Protein AF-A0A914Y5S2-F1 (afdb_monomer)

Solvent-accessible surface area (backbone atoms only — not comparable to full-atom values): 10753 Å² total; per-residue (Å²): 141,85,85,81,88,50,51,30,42,44,41,77,88,61,92,79,85,92,78,86,76,81,67,84,53,78,65,86,81,68,62,69,72,59,54,56,54,53,60,75,64,46,85,75,53,46,56,39,49,42,52,55,74,59,41,34,74,75,31,70,68,47,32,54,50,52,50,56,33,45,76,68,72,46,62,45,52,61,46,80,45,67,26,89,86,78,70,47,74,46,78,33,51,50,78,66,36,44,66,72,49,31,64,53,72,19,39,74,54,72,30,87,48,50,31,89,89,64,50,68,45,88,48,49,23,50,61,91,55,74,78,32,80,86,64,79,48,80,49,75,25,87,54,56,47,93,55,98,80,46,52,75,46,90,49,41,50,61,61,78,87,59,80,79,54,64,70,56,70,78,75,114

Sequence (172 aa):
MKDMEKIMVLLFKVLTIIKVKKMILLFYRLFQNRVCVALSRAKDGLFVIGNFDFLSKNCEMWKEICKSVKEAGAFTNELTVRCQMHQNEQIIQHYNDFDTKCREGGCNIPCNGRLECGHQCIKPCHVEDMDHTKQNCLKSCERKCESEFQHPCTKDCWQVWIFEALLICEMI

Secondary structure (DSSP, 8-state):
--------EE----SS-----S--EE-SS--HHHHHHHHHH-SS---EES-HHHHHHH-HHHHHHHHHHHHTT--BS-EEEE-TTT--EEEE-SHHHHHHHSTTEEEEEEP--B-TTSPBP-SEEESTTTTS-S----SBP--B-SSTT-PBP-SBTTS---GGGGGTTT--

pLDDT: mean 70.93, std 20.37, range [24.17, 92.56]

Mean predicted aligned error: 12.66 Å

Nearest PDB structures (foldseek):
  5ix2-assembly1_B  TM=2.750E-01  e=8.180E+00  Mus musculus

InterPro domains:
  IPR027417 P-loop containing nucleoside triphosphate hydrolase [G3DSA:3.40.50.300] (21-88)

Foldseek 3Di:
DPPQWAWKKFDDDDDDDDDPPDDADPCPDDDPVVVVVQVVPDDRTDMHIDDLVVVLVVDVVSVVVQVVCVVVVTIDLWDWDAFPPPRDIDIDNGPCCCCVAQVQNGGQAQAQDAAPLRDGDRHGDHDPCNVNDPDFQQDQAQAFDPDPVRHGGRHGNNDDPDPVCVVVVVVD

Organism: NCBI:txid310955

Radius of gyration: 25.21 Å; Cα contacts (8 Å, |Δi|>4): 217; chains: 1; bounding box: 48×39×73 Å

Structure (mmCIF, N/CA/C/O backbone):
data_AF-A0A914Y5S2-F1
#
_entry.id   AF-A0A914Y5S2-F1
#
loop_
_atom_site.group_PDB
_atom_site.id
_atom_site.type_symbol
_atom_site.label_atom_id
_atom_site.label_alt_id
_atom_site.label_comp_id
_atom_site.label_asym_id
_atom_site.label_entity_id
_atom_site.label_seq_id
_atom_site.pdbx_PDB_ins_code
_atom_site.Cartn_x
_atom_site.Cartn_y
_atom_site.Cartn_z
_atom_site.occupancy
_atom_site.B_iso_or_equiv
_atom_site.auth_seq_id
_atom_site.auth_comp_id
_atom_site.auth_asym_id
_atom_site.auth_atom_id
_atom_site.pdbx_PDB_model_num
ATOM 1 N N . MET A 1 1 ? -8.112 -22.172 9.716 1.00 29.31 1 MET A N 1
ATOM 2 C CA . MET A 1 1 ? -7.511 -20.902 9.243 1.00 29.31 1 MET A CA 1
ATOM 3 C C . MET A 1 1 ? -8.543 -20.019 8.512 1.00 29.31 1 MET A C 1
ATOM 5 O O . MET A 1 1 ? -8.179 -19.315 7.584 1.00 29.31 1 MET A O 1
ATOM 9 N N . LYS A 1 2 ? -9.827 -20.045 8.918 1.00 25.48 2 LYS A N 1
ATOM 10 C CA . LYS A 1 2 ? -10.958 -19.447 8.175 1.00 25.48 2 LYS A CA 1
ATOM 11 C C . LYS A 1 2 ? -11.559 -18.180 8.819 1.00 25.48 2 LYS A C 1
ATOM 13 O O . LYS A 1 2 ? -12.596 -17.729 8.372 1.00 25.48 2 LYS A O 1
ATOM 18 N N . ASP A 1 3 ? -10.903 -17.563 9.804 1.00 27.45 3 ASP A N 1
ATOM 19 C CA . ASP A 1 3 ? -11.524 -16.495 10.616 1.00 27.45 3 ASP A CA 1
ATOM 20 C C . ASP A 1 3 ? -10.807 -15.131 10.530 1.00 27.45 3 ASP A C 1
ATOM 22 O O . ASP A 1 3 ? -10.676 -14.424 11.529 1.00 27.45 3 ASP A O 1
ATOM 26 N N . MET A 1 4 ? -10.316 -14.742 9.345 1.00 29.42 4 MET A N 1
ATOM 27 C CA . MET A 1 4 ? -9.653 -13.439 9.118 1.00 29.42 4 MET A CA 1
ATOM 28 C C . MET A 1 4 ? -10.503 -12.436 8.313 1.00 29.42 4 MET A C 1
ATOM 30 O O . MET A 1 4 ? -9.968 -11.583 7.616 1.00 29.42 4 MET A O 1
ATOM 34 N N . GLU A 1 5 ? -11.833 -12.495 8.414 1.00 29.08 5 GLU A N 1
ATOM 35 C CA . GLU A 1 5 ? -12.736 -11.680 7.577 1.00 29.08 5 GLU A CA 1
ATOM 36 C C . GLU A 1 5 ? -13.124 -10.303 8.146 1.00 29.08 5 GLU A C 1
ATOM 38 O O . GLU A 1 5 ? -14.012 -9.644 7.615 1.00 29.08 5 GLU A O 1
ATOM 43 N N . LYS A 1 6 ? -12.473 -9.807 9.203 1.00 29.30 6 LYS A N 1
ATOM 44 C CA . LYS A 1 6 ? -12.805 -8.486 9.769 1.00 29.30 6 LYS A CA 1
ATOM 45 C C . LYS A 1 6 ? -11.555 -7.653 9.999 1.00 29.30 6 LYS A C 1
ATOM 47 O O . LYS A 1 6 ? -10.971 -7.663 11.082 1.00 29.30 6 LYS A O 1
ATOM 52 N N . ILE A 1 7 ? -11.144 -6.956 8.943 1.00 31.42 7 ILE A N 1
ATOM 53 C CA . ILE A 1 7 ? -10.182 -5.859 9.013 1.00 31.42 7 ILE A CA 1
ATOM 54 C C . ILE A 1 7 ? -10.989 -4.608 9.324 1.00 31.42 7 ILE A C 1
ATOM 56 O O . ILE A 1 7 ? -11.845 -4.191 8.557 1.00 31.42 7 ILE A O 1
ATOM 60 N N . MET A 1 8 ? -10.760 -4.067 10.509 1.00 34.62 8 MET A N 1
ATOM 61 C CA . MET A 1 8 ? -11.458 -2.905 11.037 1.00 34.62 8 MET A CA 1
ATOM 62 C C . MET A 1 8 ? -10.389 -1.939 11.528 1.00 34.62 8 MET A C 1
ATOM 64 O O . MET A 1 8 ? -9.366 -2.382 12.054 1.00 34.62 8 MET A O 1
ATOM 68 N N . VAL A 1 9 ? -10.579 -0.649 11.269 1.00 38.53 9 VAL A N 1
ATOM 69 C CA . VAL A 1 9 ? -9.562 0.415 11.315 1.00 38.53 9 VAL A CA 1
ATOM 70 C C . VAL A 1 9 ? -9.966 1.412 12.407 1.00 38.53 9 VAL A C 1
ATOM 72 O O . VAL A 1 9 ? -11.163 1.611 12.568 1.00 38.53 9 VAL A O 1
ATOM 75 N N . LEU A 1 10 ? -9.024 2.019 13.158 1.00 43.31 10 LEU A N 1
ATOM 76 C CA . LEU A 1 10 ? -8.934 3.477 13.457 1.00 43.31 10 LEU A CA 1
ATOM 77 C C . LEU A 1 10 ? -8.045 3.888 14.634 1.00 43.31 10 LEU A C 1
ATOM 79 O O . LEU A 1 10 ? -7.815 3.102 15.551 1.00 43.31 10 LEU A O 1
ATOM 83 N N . LEU A 1 11 ? -7.606 5.163 14.594 1.00 37.72 11 LEU A N 1
ATOM 84 C CA . LEU A 1 11 ? -7.931 6.218 15.579 1.00 37.72 11 LEU A CA 1
ATOM 85 C C . LEU A 1 11 ? -7.254 7.603 15.323 1.00 37.72 11 LEU A C 1
ATOM 87 O O . LEU A 1 11 ? -6.039 7.740 15.190 1.00 37.72 11 LEU A O 1
ATOM 91 N N . PHE A 1 12 ? -8.093 8.644 15.406 1.00 30.80 12 PHE A N 1
ATOM 92 C CA . PHE A 1 12 ? -7.860 10.104 15.441 1.00 30.80 12 PHE A CA 1
ATOM 93 C C . PHE A 1 12 ? -7.766 10.953 14.157 1.00 30.80 12 PHE A C 1
ATOM 95 O O . PHE A 1 12 ? -7.218 10.592 13.121 1.00 30.80 12 PHE A O 1
ATOM 102 N N . LYS A 1 13 ? -8.373 12.135 14.334 1.00 30.70 13 LYS A N 1
ATOM 103 C CA . LYS A 1 13 ? -8.644 13.264 13.443 1.00 30.70 13 LYS A CA 1
ATOM 104 C C . LYS A 1 13 ? -7.402 14.144 13.301 1.00 30.70 13 LYS A C 1
ATOM 106 O O . LYS A 1 13 ? -7.057 14.836 14.252 1.00 30.70 13 LYS A O 1
ATOM 111 N N . VAL A 1 14 ? -6.816 14.205 12.108 1.00 28.16 14 VAL A N 1
ATOM 112 C CA . VAL A 1 14 ? -5.973 15.335 11.697 1.00 28.16 14 VAL A CA 1
ATOM 113 C C . VAL A 1 14 ? -6.375 15.749 10.288 1.00 28.16 14 VAL A C 1
ATOM 115 O O . VAL A 1 14 ? -6.313 14.977 9.336 1.00 28.16 14 VAL A O 1
ATOM 118 N N . LEU A 1 15 ? -6.849 16.991 10.195 1.00 29.67 15 LEU A N 1
ATOM 119 C CA . LEU A 1 15 ? -6.917 17.743 8.953 1.00 29.67 15 LEU A CA 1
ATOM 120 C C . LEU A 1 15 ? -5.488 17.838 8.411 1.00 29.67 15 LEU A C 1
ATOM 122 O O . LEU A 1 15 ? -4.616 18.326 9.120 1.00 29.67 15 LEU A O 1
ATOM 126 N N . THR A 1 16 ? -5.292 17.441 7.156 1.00 24.17 16 THR A N 1
ATOM 127 C CA . THR A 1 16 ? -4.055 17.516 6.353 1.00 24.17 16 THR A CA 1
ATOM 128 C C . THR A 1 16 ? -3.111 16.305 6.381 1.00 24.17 16 THR A C 1
ATOM 130 O O . THR A 1 16 ? -2.913 15.609 7.369 1.00 24.17 16 THR A O 1
ATOM 133 N N . ILE A 1 17 ? -2.607 16.035 5.179 1.00 40.75 17 ILE A N 1
ATOM 134 C CA . ILE A 1 17 ? -1.943 14.833 4.676 1.00 40.75 17 ILE A CA 1
ATOM 135 C C . ILE A 1 17 ? -0.446 14.863 5.069 1.00 40.75 17 ILE A C 1
ATOM 137 O O . ILE A 1 17 ? 0.136 15.932 5.223 1.00 40.75 17 ILE A O 1
ATOM 141 N N . ILE A 1 18 ? 0.201 13.689 5.034 1.00 34.88 18 ILE A N 1
ATOM 142 C CA . ILE A 1 18 ? 1.654 13.442 4.870 1.00 34.88 18 ILE A CA 1
ATOM 143 C C . ILE A 1 18 ? 2.475 13.301 6.174 1.00 34.88 18 ILE A C 1
ATOM 145 O O . ILE A 1 18 ? 2.723 14.260 6.894 1.00 34.88 18 ILE A O 1
ATOM 149 N N . LYS A 1 19 ? 3.028 12.081 6.336 1.00 27.30 19 LYS A N 1
ATOM 150 C CA . LYS A 1 19 ? 4.061 11.563 7.273 1.00 27.30 19 LYS A CA 1
ATOM 151 C C . LYS A 1 19 ? 3.546 10.580 8.330 1.00 27.30 19 LYS A C 1
ATOM 153 O O . LYS A 1 19 ? 3.810 10.740 9.516 1.00 27.30 19 LYS A O 1
ATOM 158 N N . VAL A 1 20 ? 2.970 9.449 7.911 1.00 32.34 20 VAL A N 1
ATOM 159 C CA . VAL A 1 20 ? 2.984 8.264 8.789 1.00 32.34 20 VAL A CA 1
ATOM 160 C C . VAL A 1 20 ? 4.401 7.684 8.766 1.00 32.34 20 VAL A C 1
ATOM 162 O O . VAL A 1 20 ? 4.712 6.736 8.047 1.00 32.34 20 VAL A O 1
ATOM 165 N N . LYS A 1 21 ? 5.306 8.281 9.552 1.00 27.70 21 LYS A N 1
ATOM 166 C CA . LYS A 1 21 ? 6.489 7.563 10.029 1.00 27.70 21 LYS A CA 1
ATOM 167 C C . LYS A 1 21 ? 5.966 6.399 10.873 1.00 27.70 21 LYS A C 1
ATOM 169 O O . LYS A 1 21 ? 5.583 6.597 12.014 1.00 27.70 21 LYS A O 1
ATOM 174 N N . LYS A 1 22 ? 5.917 5.216 10.251 1.00 34.69 22 LYS A N 1
ATOM 175 C CA . LYS A 1 22 ? 5.849 3.874 10.850 1.00 34.69 22 LYS A CA 1
ATOM 176 C C . LYS A 1 22 ? 5.143 3.786 12.211 1.00 34.69 22 LYS A C 1
ATOM 178 O O . LYS A 1 22 ? 5.795 3.915 13.240 1.00 34.69 22 LYS A O 1
ATOM 183 N N . MET A 1 23 ? 3.880 3.365 12.208 1.00 34.75 23 MET A N 1
ATOM 184 C CA . MET A 1 23 ? 3.427 2.336 13.153 1.00 34.75 23 MET A CA 1
ATOM 185 C C . MET A 1 23 ? 2.072 1.767 12.713 1.00 34.75 23 MET A C 1
ATOM 187 O O . MET A 1 23 ? 1.020 2.253 13.109 1.00 34.75 23 MET A O 1
ATOM 191 N N . ILE A 1 24 ? 2.104 0.720 11.886 1.00 38.00 24 ILE A N 1
ATOM 192 C CA . ILE A 1 24 ? 0.989 -0.230 11.809 1.00 38.00 24 ILE A CA 1
ATOM 193 C C . ILE A 1 24 ? 1.265 -1.236 12.919 1.00 38.00 24 ILE A C 1
ATOM 195 O O . ILE A 1 24 ? 2.199 -2.033 12.816 1.00 38.00 24 ILE A O 1
ATOM 199 N N . LEU A 1 25 ? 0.520 -1.159 14.017 1.00 42.72 25 LEU A N 1
ATOM 200 C CA . LEU A 1 25 ? 0.629 -2.145 15.083 1.00 42.72 25 LEU A CA 1
ATOM 201 C C . LEU A 1 25 ? -0.448 -3.214 14.892 1.00 42.72 25 LEU A C 1
ATOM 203 O O . LEU A 1 25 ? -1.620 -3.004 15.190 1.00 42.72 25 LEU A O 1
ATOM 207 N N . LEU A 1 26 ? -0.023 -4.376 14.392 1.00 40.31 26 LEU A N 1
ATOM 208 C CA . LEU A 1 26 ? -0.819 -5.604 14.360 1.00 40.31 26 LEU A CA 1
ATOM 209 C C . LEU A 1 26 ? -0.933 -6.150 15.789 1.00 40.31 26 LEU A C 1
ATOM 211 O O . LEU A 1 26 ? -0.082 -6.899 16.273 1.00 40.31 26 LEU A O 1
ATOM 215 N N . PHE A 1 27 ? -1.974 -5.738 16.504 1.00 47.03 27 PHE A N 1
ATOM 216 C CA . PHE A 1 27 ? -2.203 -6.138 17.890 1.00 47.03 27 PHE A CA 1
ATOM 217 C C . PHE A 1 27 ? -3.003 -7.440 17.982 1.00 47.03 27 PHE A C 1
ATOM 219 O O . PHE A 1 27 ? -4.127 -7.463 18.468 1.00 47.03 27 PHE A O 1
ATOM 226 N N . TYR A 1 28 ? -2.408 -8.555 17.555 1.00 37.12 28 TYR A N 1
ATOM 227 C CA . TYR A 1 28 ? -3.021 -9.877 17.752 1.00 37.12 28 TYR A CA 1
ATOM 228 C C . TYR A 1 28 ? -2.978 -10.333 19.225 1.00 37.12 28 TYR A C 1
ATOM 230 O O . TYR A 1 28 ? -3.764 -11.173 19.652 1.00 37.12 28 TYR A O 1
ATOM 238 N N . ARG A 1 29 ? -2.065 -9.781 20.038 1.00 40.28 29 ARG A N 1
ATOM 239 C CA . ARG A 1 29 ? -1.866 -10.240 21.419 1.00 40.28 29 ARG A CA 1
ATOM 240 C C . ARG A 1 29 ? -1.275 -9.150 22.306 1.00 40.28 29 ARG A C 1
ATOM 242 O O . ARG A 1 29 ? -0.088 -9.180 22.625 1.00 40.28 29 ARG A O 1
ATOM 249 N N . LEU A 1 30 ? -2.079 -8.160 22.688 1.00 48.56 30 LEU A N 1
ATOM 250 C CA . LEU A 1 30 ? -1.627 -7.135 23.624 1.00 48.56 30 LEU A CA 1
ATOM 251 C C . LEU A 1 30 ? -2.337 -7.177 24.971 1.00 48.56 30 LEU A C 1
ATOM 253 O O . LEU A 1 30 ? -3.523 -6.889 25.085 1.00 48.56 30 LEU A O 1
ATOM 257 N N . PHE A 1 31 ? -1.524 -7.423 25.996 1.00 53.94 31 PHE A N 1
ATOM 258 C CA . PHE A 1 31 ? -1.771 -7.011 27.370 1.00 53.94 31 PHE A CA 1
ATOM 259 C C . PHE A 1 31 ? -1.974 -5.489 27.443 1.00 53.94 31 PHE A C 1
ATOM 261 O O . PHE A 1 31 ? -1.271 -4.734 26.764 1.00 53.94 31 PHE A O 1
ATOM 268 N N . GLN A 1 32 ? -2.900 -5.059 28.303 1.00 54.97 32 GLN A N 1
ATOM 269 C CA . GLN A 1 32 ? -3.360 -3.673 28.487 1.00 54.97 32 GLN A CA 1
ATOM 270 C C . GLN A 1 32 ? -2.227 -2.629 28.473 1.00 54.97 32 GLN A C 1
ATOM 272 O O . GLN A 1 32 ? -2.319 -1.609 27.791 1.00 54.97 32 GLN A O 1
ATOM 277 N N . ASN A 1 33 ? -1.098 -2.934 29.121 1.00 56.12 33 ASN A N 1
ATOM 278 C CA . ASN A 1 33 ? 0.046 -2.025 29.245 1.00 56.12 33 ASN A CA 1
ATOM 279 C C . ASN A 1 33 ? 0.649 -1.579 27.903 1.00 56.12 33 ASN A C 1
ATOM 281 O O . ASN A 1 33 ? 1.145 -0.461 27.795 1.00 56.12 33 ASN A O 1
ATOM 285 N N . ARG A 1 34 ? 0.606 -2.408 26.853 1.00 65.00 34 ARG A N 1
ATOM 286 C CA . ARG A 1 34 ? 1.176 -2.038 25.545 1.00 65.00 34 ARG A CA 1
ATOM 287 C C . ARG A 1 34 ? 0.247 -1.129 24.731 1.00 65.00 34 ARG A C 1
ATOM 289 O O . ARG A 1 34 ? 0.741 -0.352 23.920 1.00 65.00 34 ARG A O 1
ATOM 296 N N . VAL A 1 35 ? -1.062 -1.175 24.988 1.00 64.50 35 VAL A N 1
ATOM 297 C CA . VAL A 1 35 ? -2.048 -0.284 24.352 1.00 64.50 35 VAL A CA 1
ATOM 298 C C . VAL A 1 35 ? -1.931 1.124 24.935 1.00 64.50 35 VAL A C 1
ATOM 300 O O . VAL A 1 35 ? -1.766 2.075 24.179 1.00 64.50 35 VAL A O 1
ATOM 303 N N . CYS A 1 36 ? -1.886 1.260 26.265 1.00 64.81 36 CYS A N 1
ATOM 304 C CA . CYS A 1 36 ? -1.691 2.555 26.932 1.00 64.81 36 CYS A CA 1
ATOM 305 C C . CYS A 1 36 ? -0.374 3.232 26.517 1.00 64.81 36 CYS A C 1
ATOM 307 O O . CYS A 1 36 ? -0.307 4.444 26.305 1.00 64.81 36 CYS A O 1
ATOM 309 N N . VAL A 1 37 ? 0.682 2.436 26.347 1.00 67.31 37 VAL A N 1
ATOM 310 C CA . VAL A 1 37 ? 1.981 2.923 25.879 1.00 67.31 37 VAL A CA 1
ATOM 311 C C . VAL A 1 37 ? 1.929 3.393 24.420 1.00 67.31 37 VAL A C 1
ATOM 313 O O . VAL A 1 37 ? 2.509 4.428 24.100 1.00 67.31 37 VAL A O 1
ATOM 316 N N . ALA A 1 38 ? 1.247 2.664 23.533 1.00 62.78 38 ALA A N 1
ATOM 317 C CA . ALA A 1 38 ? 1.087 3.084 22.141 1.00 62.78 38 ALA A CA 1
ATOM 318 C C . ALA A 1 38 ? 0.238 4.362 22.029 1.00 62.78 38 ALA A C 1
ATOM 320 O O . ALA A 1 38 ? 0.621 5.284 21.313 1.00 62.78 38 ALA A O 1
ATOM 321 N N . LEU A 1 39 ? -0.857 4.445 22.793 1.00 65.81 39 LEU A N 1
ATOM 322 C CA . LEU A 1 39 ? -1.745 5.610 22.839 1.00 65.81 39 LEU A CA 1
ATOM 323 C C . LEU A 1 39 ? -1.029 6.865 23.347 1.00 65.81 39 LEU A C 1
ATOM 325 O O . LEU A 1 39 ? -1.118 7.912 22.720 1.00 65.81 39 LEU A O 1
ATOM 329 N N . SER A 1 40 ? -0.266 6.760 24.438 1.00 63.97 40 SER A N 1
ATOM 330 C CA . SER A 1 40 ? 0.449 7.911 25.020 1.00 63.97 40 SER A CA 1
ATOM 331 C C . SER A 1 40 ? 1.611 8.429 24.166 1.00 63.97 40 SER A C 1
ATOM 333 O O . SER A 1 40 ? 2.098 9.534 24.396 1.00 63.97 40 SER A O 1
ATOM 335 N N . ARG A 1 41 ? 2.080 7.646 23.186 1.00 63.72 41 ARG A N 1
ATOM 336 C CA . ARG A 1 41 ? 3.198 8.015 22.301 1.00 63.72 41 ARG A CA 1
ATOM 337 C C . ARG A 1 41 ? 2.764 8.504 20.926 1.00 63.72 41 ARG A C 1
ATOM 339 O O . ARG A 1 41 ? 3.601 9.041 20.199 1.00 63.72 41 ARG A O 1
ATOM 346 N N . ALA A 1 42 ? 1.498 8.326 20.565 1.00 61.19 42 ALA A N 1
ATOM 347 C CA . ALA A 1 42 ? 0.959 8.852 19.324 1.00 61.19 42 ALA A CA 1
ATOM 348 C C . ALA A 1 42 ? 0.886 10.384 19.413 1.00 61.19 42 ALA A C 1
ATOM 350 O O . ALA A 1 42 ? 0.170 10.925 20.250 1.00 61.19 42 ALA A O 1
ATOM 351 N N . LYS A 1 43 ? 1.666 11.081 18.578 1.00 56.94 43 LYS A N 1
ATOM 352 C CA . LYS A 1 43 ? 1.694 12.554 18.541 1.00 56.94 43 LYS A CA 1
ATOM 353 C C . LYS A 1 43 ? 0.700 13.128 17.536 1.00 56.94 43 LYS A C 1
ATOM 355 O O . LYS A 1 43 ? 0.007 14.084 17.854 1.00 56.94 43 LYS A O 1
ATOM 360 N N . ASP A 1 44 ? 0.627 12.507 16.360 1.00 60.31 44 ASP A N 1
ATOM 361 C CA . ASP A 1 44 ? -0.162 13.009 15.230 1.00 60.31 44 ASP A CA 1
ATOM 362 C C . ASP A 1 44 ? -1.398 12.137 14.943 1.00 60.31 44 ASP A C 1
ATOM 364 O O . ASP A 1 44 ? -2.416 12.624 14.473 1.00 60.31 44 ASP A O 1
ATOM 368 N N . GLY A 1 45 ? -1.343 10.838 15.243 1.00 60.53 45 GLY A N 1
ATOM 369 C CA . GLY A 1 45 ? -2.458 9.914 15.029 1.00 60.53 45 GLY A CA 1
ATOM 370 C C . GLY A 1 45 ? -2.047 8.460 15.245 1.00 60.53 45 GLY A C 1
ATOM 371 O O . GLY A 1 45 ? -0.854 8.147 15.293 1.00 60.53 45 GLY A O 1
ATOM 372 N N . LEU A 1 46 ? -3.026 7.564 15.394 1.00 69.25 46 LEU A N 1
ATOM 373 C CA . LEU A 1 46 ? -2.786 6.141 15.632 1.00 69.25 46 LEU A CA 1
ATOM 374 C C . LEU A 1 46 ? -3.799 5.289 14.874 1.00 69.25 46 LEU A C 1
ATOM 376 O O . LEU A 1 46 ? -4.938 5.184 15.292 1.00 69.25 46 LEU A O 1
ATOM 380 N N . PHE A 1 47 ? -3.372 4.563 13.846 1.00 71.69 47 PHE A N 1
ATOM 381 C CA . PHE A 1 47 ? -4.231 3.554 13.228 1.00 71.69 47 PHE A CA 1
ATOM 382 C C . PHE A 1 47 ? -4.111 2.224 13.967 1.00 71.69 47 PHE A C 1
ATOM 384 O O . PHE A 1 47 ? -3.033 1.628 14.021 1.00 71.69 47 PHE A O 1
ATOM 391 N N . VAL A 1 48 ? -5.228 1.736 14.504 1.00 73.12 48 VAL A N 1
ATOM 392 C CA . VAL A 1 48 ? -5.330 0.380 15.043 1.00 73.12 48 VAL A CA 1
ATOM 393 C C . VAL A 1 48 ? -6.113 -0.483 14.066 1.00 73.12 48 VAL A C 1
ATOM 395 O O . VAL A 1 48 ? -7.212 -0.110 13.668 1.00 73.12 48 VAL A O 1
ATOM 398 N N . ILE A 1 49 ? -5.544 -1.625 13.679 1.00 74.19 49 ILE A N 1
ATOM 399 C CA . ILE A 1 49 ? -6.184 -2.570 12.762 1.00 74.19 49 ILE A CA 1
ATOM 400 C C . ILE A 1 49 ? -6.341 -3.919 13.460 1.00 74.19 49 ILE A C 1
ATOM 402 O O . ILE A 1 49 ? -5.359 -4.479 13.956 1.00 74.19 49 ILE A O 1
ATOM 406 N N . GLY A 1 50 ? -7.561 -4.456 13.493 1.00 71.81 50 GLY A N 1
ATOM 407 C CA . GLY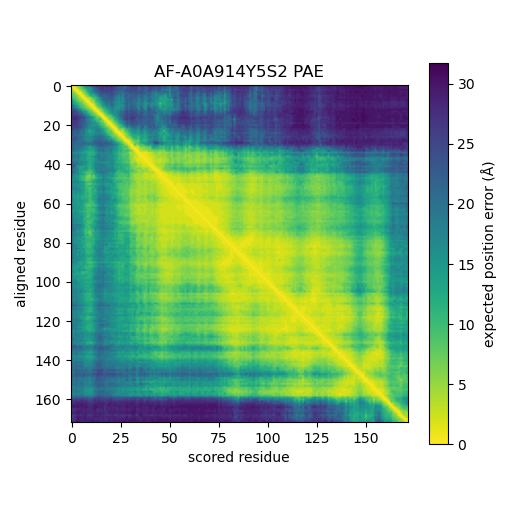 A 1 50 ? -7.811 -5.774 14.073 1.00 71.81 50 GLY A CA 1
ATOM 408 C C . GLY A 1 50 ? -9.282 -6.165 14.147 1.00 71.81 50 GLY A C 1
ATOM 409 O O . GLY A 1 50 ? -10.176 -5.389 13.828 1.00 71.81 50 GLY A O 1
ATOM 410 N N . ASN A 1 51 ? -9.537 -7.388 14.608 1.00 74.88 51 ASN A N 1
ATOM 411 C CA . ASN A 1 51 ? -10.892 -7.889 14.815 1.00 74.88 51 ASN A CA 1
ATOM 412 C C . ASN A 1 51 ? -11.444 -7.372 16.154 1.00 74.88 51 ASN A C 1
ATOM 414 O O . ASN A 1 51 ? -11.350 -8.059 17.176 1.00 74.88 51 ASN A O 1
ATOM 418 N N . PHE A 1 52 ? -12.004 -6.157 16.176 1.00 78.25 52 PHE A N 1
ATOM 419 C CA . PHE A 1 52 ? -12.513 -5.624 17.442 1.00 78.25 52 PHE A CA 1
ATOM 420 C C . PHE A 1 52 ? -13.817 -6.260 17.919 1.00 78.25 52 PHE A C 1
ATOM 422 O O . PHE A 1 52 ? -14.082 -6.162 19.108 1.00 78.25 52 PHE A O 1
ATOM 429 N N . ASP A 1 53 ? -14.571 -6.982 17.080 1.00 80.25 53 ASP A N 1
ATOM 430 C CA . ASP A 1 53 ? -15.688 -7.803 17.575 1.00 80.25 53 ASP A CA 1
ATOM 431 C C . ASP A 1 53 ? -15.173 -8.879 18.537 1.00 80.25 53 ASP A C 1
ATOM 433 O O . ASP A 1 53 ? -15.764 -9.140 19.584 1.00 80.25 53 ASP A O 1
ATOM 437 N N . PHE A 1 54 ? -14.048 -9.506 18.187 1.00 78.12 54 PHE A N 1
ATOM 438 C CA . PHE A 1 54 ? -13.372 -10.453 19.061 1.00 78.12 54 PHE A CA 1
ATOM 439 C C . PHE A 1 54 ? -12.761 -9.746 20.278 1.00 78.12 54 PHE A C 1
ATOM 441 O O . PHE A 1 54 ? -12.962 -10.197 21.406 1.00 78.12 54 PHE A O 1
ATOM 448 N N . LEU A 1 55 ? -12.050 -8.630 20.083 1.00 77.44 55 LEU A N 1
ATOM 449 C CA . LEU A 1 55 ? -11.385 -7.923 21.186 1.00 77.44 55 LEU A CA 1
ATOM 450 C C . LEU A 1 55 ? -12.383 -7.359 22.206 1.00 77.44 55 LEU A C 1
ATOM 452 O O . LEU A 1 55 ? -12.171 -7.526 23.403 1.00 77.44 55 LEU A O 1
ATOM 456 N N . SER A 1 56 ? -13.484 -6.747 21.765 1.00 82.94 56 SER A N 1
ATOM 457 C CA . SER A 1 56 ? -14.495 -6.169 22.656 1.00 82.94 56 SER A CA 1
ATOM 458 C C . SER A 1 56 ? -15.280 -7.231 23.420 1.00 82.94 56 SER A C 1
ATOM 460 O O . SER A 1 56 ? -15.735 -6.970 24.528 1.00 82.94 56 SER A O 1
ATOM 462 N N . LYS A 1 57 ? -15.452 -8.430 22.845 1.00 82.56 57 LYS A N 1
ATOM 463 C CA . LYS A 1 57 ? -16.097 -9.561 23.533 1.00 82.56 57 LYS A CA 1
ATOM 464 C C . LYS A 1 57 ? -15.216 -10.163 24.623 1.00 82.56 57 LYS A C 1
ATOM 466 O O . LYS A 1 57 ? -15.741 -10.642 25.619 1.00 82.56 57 LYS A O 1
ATOM 471 N N . ASN A 1 58 ? -13.898 -10.154 24.428 1.00 81.62 58 ASN A N 1
ATOM 472 C CA . ASN A 1 58 ? -12.952 -10.851 25.302 1.00 81.62 58 ASN A CA 1
ATOM 473 C C . ASN A 1 58 ? -12.141 -9.913 26.217 1.00 81.62 58 ASN A C 1
ATOM 475 O O . ASN A 1 58 ? -11.340 -10.388 27.018 1.00 81.62 58 ASN A O 1
ATOM 479 N N . CYS A 1 59 ? -12.299 -8.590 26.104 1.00 80.56 59 CYS A N 1
ATOM 480 C CA . CYS A 1 59 ? -11.549 -7.619 26.897 1.00 80.56 59 CYS A CA 1
ATOM 481 C C . CYS A 1 59 ? -12.359 -6.338 27.144 1.00 80.56 59 CYS A C 1
ATOM 483 O O . CYS A 1 59 ? -12.613 -5.567 26.218 1.00 80.56 59 CYS A O 1
ATOM 485 N N . GLU A 1 60 ? -12.682 -6.065 28.413 1.00 84.69 60 GLU A N 1
ATOM 486 C CA . GLU A 1 60 ? -13.477 -4.888 28.803 1.00 84.69 60 GLU A CA 1
ATOM 487 C C . GLU A 1 60 ? -12.797 -3.567 28.409 1.00 84.69 60 GLU A C 1
ATOM 489 O O . GLU A 1 60 ? -13.447 -2.649 27.923 1.00 84.69 60 GLU A O 1
ATOM 494 N N . MET A 1 61 ? -11.463 -3.493 28.498 1.00 81.50 61 MET A N 1
ATOM 495 C CA . MET A 1 61 ? -10.713 -2.315 28.045 1.00 81.50 61 MET A CA 1
ATOM 496 C C . MET A 1 61 ? -10.954 -2.030 26.555 1.00 81.50 61 MET A C 1
ATOM 498 O O . MET A 1 61 ? -11.180 -0.886 26.172 1.00 81.50 61 MET A O 1
ATOM 502 N N . TRP A 1 62 ? -10.925 -3.059 25.701 1.00 81.94 62 TRP A N 1
ATOM 503 C CA . TRP A 1 62 ? -11.182 -2.881 24.269 1.00 81.94 62 TRP A CA 1
ATOM 504 C C . TRP A 1 62 ? -12.637 -2.531 23.980 1.00 81.94 62 TRP A C 1
ATOM 506 O O . TRP A 1 62 ? -12.897 -1.796 23.031 1.00 81.94 62 TRP A O 1
ATOM 516 N N . LYS A 1 63 ? -13.578 -3.008 24.797 1.00 86.06 63 LYS A N 1
ATOM 517 C CA . LYS A 1 63 ? -14.990 -2.631 24.710 1.00 86.06 63 LYS A CA 1
ATOM 518 C C . LYS A 1 63 ? -15.196 -1.140 24.992 1.00 86.06 63 LYS A C 1
ATOM 520 O O . LYS A 1 63 ? -15.833 -0.470 24.180 1.00 86.06 63 LYS A O 1
ATOM 525 N N . GLU A 1 64 ? -14.584 -0.613 26.052 1.00 84.12 64 GLU A N 1
ATOM 526 C CA . GLU A 1 64 ? -14.621 0.821 26.380 1.00 84.12 64 GLU A CA 1
ATOM 527 C C . GLU A 1 64 ? -13.920 1.685 25.323 1.00 84.12 64 GLU A C 1
ATOM 529 O O . GLU A 1 64 ? -14.454 2.714 24.896 1.00 84.12 64 GLU A O 1
ATOM 534 N N . ILE A 1 65 ? -12.762 1.234 24.821 1.00 81.12 65 ILE A N 1
ATOM 535 C CA . ILE A 1 65 ? -12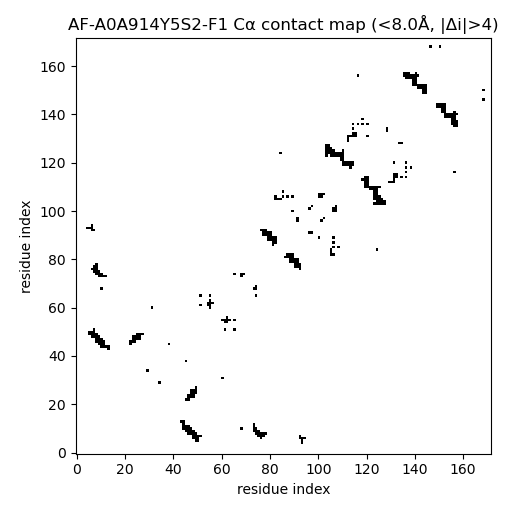.069 1.904 23.712 1.00 81.12 65 ILE A CA 1
ATOM 536 C C . ILE A 1 65 ? -12.998 1.966 22.497 1.00 81.12 65 ILE A C 1
ATOM 538 O O . ILE A 1 65 ? -13.259 3.053 21.993 1.00 81.12 65 ILE A O 1
ATOM 542 N N . CYS A 1 66 ? -13.556 0.832 22.058 1.00 83.62 66 CYS A N 1
ATOM 543 C CA . CYS A 1 66 ? -14.435 0.776 20.887 1.00 83.62 66 CYS A CA 1
ATOM 544 C C . CYS A 1 66 ? -15.669 1.669 21.034 1.00 83.62 66 CYS A C 1
ATOM 546 O O . CYS A 1 66 ? -16.068 2.305 20.061 1.00 83.62 66 CYS A O 1
ATOM 548 N N . LYS A 1 67 ? -16.273 1.726 22.226 1.00 86.62 67 LYS A N 1
ATOM 549 C CA . LYS A 1 67 ? -17.396 2.625 22.511 1.00 86.62 67 LYS A CA 1
ATOM 550 C C . LYS A 1 67 ? -16.990 4.088 22.319 1.00 86.62 67 LYS A C 1
ATOM 552 O O . LYS A 1 67 ? -17.611 4.778 21.517 1.00 86.62 67 LYS A O 1
ATOM 557 N N . SER A 1 68 ? -15.897 4.510 22.955 1.00 82.00 68 SER A N 1
ATOM 558 C CA . SER A 1 68 ? -15.372 5.880 22.851 1.00 82.00 68 SER A CA 1
ATOM 559 C C . SER A 1 68 ? -15.038 6.263 21.402 1.00 82.00 68 SER A C 1
ATOM 561 O O . SER A 1 68 ? -15.346 7.362 20.945 1.00 82.00 68 SER A O 1
ATOM 563 N N . VAL A 1 69 ? -14.445 5.334 20.643 1.00 78.75 69 VAL A N 1
ATOM 564 C CA . VAL A 1 69 ? -14.111 5.523 19.221 1.00 78.75 69 VAL A CA 1
ATOM 565 C C . VAL A 1 69 ? -15.367 5.714 18.363 1.00 78.75 69 VAL A C 1
ATOM 567 O O . VAL A 1 69 ? -15.395 6.577 17.482 1.00 78.75 69 VAL A O 1
ATOM 570 N N . LYS A 1 70 ? -16.407 4.907 18.610 1.00 84.75 70 LYS A N 1
ATOM 571 C CA . LYS A 1 70 ? -17.689 4.973 17.895 1.00 84.75 70 LYS A CA 1
ATOM 572 C C . LYS A 1 70 ? -18.424 6.279 18.175 1.00 84.75 70 LYS A C 1
ATOM 574 O O . LYS A 1 70 ? -18.899 6.906 17.235 1.00 84.75 70 LYS A O 1
ATOM 579 N N . GLU A 1 71 ? -18.469 6.710 19.434 1.00 84.44 71 GLU A N 1
ATOM 580 C CA . GLU A 1 71 ? -19.069 7.990 19.839 1.00 84.44 71 GLU A CA 1
ATOM 581 C C . GLU A 1 71 ? -18.361 9.188 19.189 1.00 84.44 71 GLU A C 1
ATOM 583 O O . GLU A 1 71 ? -19.005 10.164 18.815 1.00 84.44 71 GLU A O 1
ATOM 588 N N . ALA A 1 72 ? -17.049 9.085 18.959 1.00 80.31 72 ALA A N 1
ATOM 589 C CA . ALA A 1 72 ? -16.275 10.091 18.236 1.00 80.31 72 ALA A CA 1
ATOM 590 C C . ALA A 1 72 ? -16.474 10.067 16.702 1.00 80.31 72 ALA A C 1
ATOM 592 O O . ALA A 1 72 ? -15.834 10.852 15.999 1.00 80.31 72 ALA A O 1
ATOM 593 N N . GLY A 1 73 ? -17.306 9.166 16.159 1.00 78.62 73 GLY A N 1
ATOM 594 C CA . GLY A 1 73 ? -17.502 8.999 14.712 1.00 78.62 73 GLY A CA 1
ATOM 595 C C . GLY A 1 73 ? -16.264 8.468 13.984 1.00 78.62 73 GLY A C 1
ATOM 596 O O . GLY A 1 73 ? -16.138 8.606 12.771 1.00 78.62 73 GLY A O 1
ATOM 597 N N . ALA A 1 74 ? -15.330 7.881 14.729 1.00 73.00 74 ALA A N 1
ATOM 598 C CA . ALA A 1 74 ? -14.025 7.457 14.251 1.00 73.00 74 ALA A CA 1
ATOM 599 C C . ALA A 1 74 ? -13.926 5.929 14.238 1.00 73.00 74 ALA A C 1
ATOM 601 O O . ALA A 1 74 ? -12.859 5.408 14.521 1.00 73.00 74 ALA A O 1
ATOM 602 N N . PHE A 1 75 ? -15.026 5.216 13.964 1.00 79.19 75 PHE A N 1
ATOM 603 C CA . PHE A 1 75 ? -15.082 3.755 13.842 1.00 79.19 75 PHE A CA 1
ATOM 604 C C . PHE A 1 75 ? -15.547 3.367 12.425 1.00 79.19 75 PHE A C 1
ATOM 606 O O . PHE A 1 75 ? -16.683 3.661 12.067 1.00 79.19 75 PHE A O 1
ATOM 613 N N . THR A 1 76 ? -14.695 2.736 11.609 1.00 80.12 76 THR A N 1
ATOM 614 C CA . THR A 1 76 ? -14.978 2.382 10.211 1.00 80.12 76 THR A CA 1
ATOM 615 C C . THR A 1 76 ? -14.276 1.088 9.799 1.00 80.12 76 THR A C 1
ATOM 617 O O . THR A 1 76 ? -13.238 0.699 10.342 1.00 80.12 76 THR A O 1
ATOM 620 N N . ASN A 1 77 ? -14.869 0.430 8.808 1.00 79.00 77 ASN A N 1
ATOM 621 C CA . ASN A 1 77 ? -14.327 -0.749 8.139 1.00 79.00 77 ASN A CA 1
ATOM 622 C C . ASN A 1 77 ? -13.521 -0.374 6.886 1.00 79.00 77 ASN A C 1
ATOM 624 O O . ASN A 1 77 ? -13.107 -1.248 6.136 1.00 79.00 77 ASN A O 1
ATOM 628 N N . GLU A 1 78 ? -13.324 0.922 6.645 1.00 81.81 78 GLU A N 1
ATOM 629 C CA . GLU A 1 78 ? -12.678 1.454 5.452 1.00 81.81 78 GLU A CA 1
ATOM 630 C C . GLU A 1 78 ? -11.387 2.184 5.814 1.00 81.81 78 GLU A C 1
ATOM 632 O O . GLU A 1 78 ? -11.359 3.054 6.684 1.00 81.81 78 GLU A O 1
ATOM 637 N N . LEU A 1 79 ? -10.305 1.859 5.114 1.00 80.50 79 LEU A N 1
ATOM 638 C CA . LEU A 1 79 ? -9.064 2.617 5.131 1.00 80.50 79 LEU A CA 1
ATOM 639 C C . LEU A 1 79 ? -8.886 3.300 3.777 1.00 80.50 79 LEU A C 1
ATOM 641 O O . LEU A 1 79 ? -8.569 2.651 2.780 1.00 80.50 79 LEU A O 1
ATOM 645 N N . THR A 1 80 ? -9.043 4.619 3.750 1.00 85.62 80 THR A N 1
ATOM 646 C CA . THR A 1 80 ? -8.693 5.420 2.576 1.00 85.62 80 THR A CA 1
ATOM 647 C C . THR A 1 80 ? -7.180 5.595 2.516 1.00 85.62 80 THR A C 1
ATOM 649 O O . THR A 1 80 ? -6.578 6.229 3.384 1.00 85.62 80 THR A O 1
ATOM 652 N N . VAL A 1 81 ? -6.555 5.040 1.482 1.00 84.38 81 VAL A N 1
ATOM 653 C CA . VAL A 1 81 ? -5.131 5.217 1.184 1.00 84.38 81 VAL A CA 1
ATOM 654 C C . VAL A 1 81 ? -4.971 6.125 -0.028 1.00 84.38 81 VAL A C 1
ATOM 656 O O . VAL A 1 81 ? -5.727 6.030 -0.991 1.00 84.38 81 VAL A O 1
ATOM 659 N N . ARG A 1 82 ? -3.977 7.014 0.004 1.00 86.94 82 ARG A N 1
ATOM 660 C CA . ARG A 1 82 ? -3.670 7.922 -1.105 1.00 86.94 82 ARG A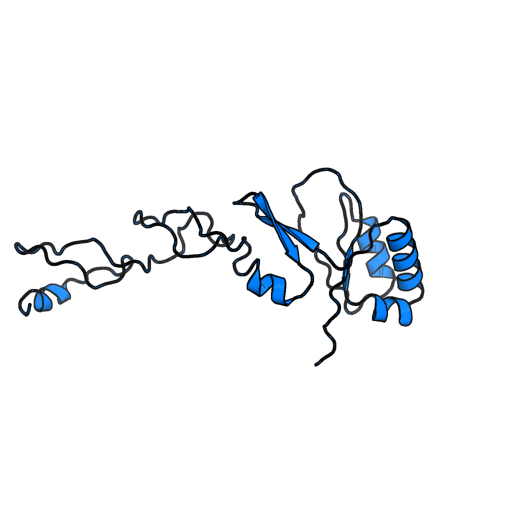 CA 1
ATOM 661 C C . ARG A 1 82 ? -2.333 7.552 -1.730 1.00 86.94 82 ARG A C 1
ATOM 663 O O . ARG A 1 82 ? -1.329 7.438 -1.027 1.00 86.94 82 ARG A O 1
ATOM 670 N N . CYS A 1 83 ? -2.310 7.406 -3.052 1.00 88.00 83 CYS A N 1
ATOM 671 C CA . CYS A 1 83 ? -1.073 7.190 -3.786 1.00 88.00 83 CYS A CA 1
ATOM 672 C C . CYS A 1 83 ? -0.195 8.445 -3.736 1.00 88.00 83 CYS A C 1
ATOM 674 O O . CYS A 1 83 ? -0.649 9.541 -4.058 1.00 88.00 83 CYS A O 1
ATOM 676 N N . GLN A 1 84 ? 1.079 8.282 -3.386 1.00 85.69 84 GLN A N 1
ATOM 677 C CA . GLN A 1 84 ? 2.028 9.398 -3.326 1.00 85.69 84 GLN A CA 1
ATOM 678 C C . GLN A 1 84 ? 2.389 9.935 -4.718 1.00 85.69 84 GLN A C 1
ATOM 680 O O . GLN A 1 84 ? 2.648 11.126 -4.862 1.00 85.69 84 GLN A O 1
ATOM 685 N N . MET A 1 85 ? 2.346 9.076 -5.740 1.00 85.94 85 MET A N 1
ATOM 686 C CA . MET A 1 85 ? 2.723 9.436 -7.108 1.00 85.94 85 MET A CA 1
ATOM 687 C C . MET A 1 85 ? 1.559 10.058 -7.880 1.00 85.94 85 MET A C 1
ATOM 689 O O . MET A 1 85 ? 1.702 11.123 -8.468 1.00 85.94 85 MET A O 1
ATOM 693 N N . HIS A 1 86 ? 0.390 9.414 -7.851 1.00 88.06 86 HIS A N 1
ATOM 694 C CA . HIS A 1 86 ? -0.756 9.808 -8.676 1.00 88.06 86 HIS A CA 1
ATOM 695 C C . HIS A 1 86 ? -1.836 10.587 -7.918 1.00 88.06 86 HIS A C 1
ATOM 697 O O . HIS A 1 86 ? -2.828 10.984 -8.520 1.00 88.06 86 HIS A O 1
ATOM 703 N N . GLN A 1 87 ? -1.669 10.800 -6.606 1.00 89.12 87 GLN A N 1
ATOM 704 C CA . GLN A 1 87 ? -2.592 11.554 -5.742 1.00 89.12 87 GLN A CA 1
ATOM 705 C C . GLN A 1 87 ? -4.038 11.030 -5.706 1.00 89.12 87 GLN A C 1
ATOM 707 O O . GLN A 1 87 ? -4.902 11.646 -5.085 1.00 89.12 87 GLN A O 1
ATOM 712 N N . ASN A 1 88 ? -4.303 9.873 -6.313 1.00 88.38 88 ASN A N 1
ATOM 713 C CA . ASN A 1 88 ? -5.594 9.211 -6.277 1.00 88.38 88 ASN A CA 1
ATOM 714 C C . ASN A 1 88 ? -5.786 8.459 -4.958 1.00 88.38 88 ASN A C 1
ATOM 716 O O . ASN A 1 88 ? -4.834 7.961 -4.349 1.00 88.38 88 ASN A O 1
ATOM 720 N N . GLU A 1 89 ? -7.042 8.352 -4.547 1.00 88.94 89 GLU A N 1
ATOM 721 C CA . GLU A 1 89 ? -7.441 7.653 -3.332 1.00 88.94 89 GLU A CA 1
ATOM 722 C C . GLU A 1 89 ? -7.996 6.271 -3.668 1.00 88.94 89 GLU A C 1
ATOM 724 O O . GLU A 1 89 ? -8.602 6.069 -4.721 1.00 88.94 89 GLU A O 1
ATOM 729 N N . GLN A 1 90 ? -7.745 5.305 -2.792 1.00 84.50 90 GLN A N 1
ATOM 730 C CA . GLN A 1 90 ? -8.261 3.944 -2.856 1.00 84.50 90 GLN A CA 1
ATOM 731 C C . GLN A 1 90 ? -8.865 3.605 -1.498 1.00 84.50 90 GLN A C 1
ATOM 733 O O . GLN A 1 90 ? -8.285 3.924 -0.462 1.00 84.50 90 GLN A O 1
ATOM 738 N N . ILE A 1 91 ? -10.018 2.946 -1.503 1.00 86.38 91 ILE A N 1
ATOM 739 C CA . ILE A 1 91 ? -10.660 2.470 -0.278 1.00 86.38 91 ILE A CA 1
ATOM 740 C C . ILE A 1 91 ? -10.303 0.996 -0.096 1.00 86.38 91 ILE A C 1
ATOM 742 O O . ILE A 1 91 ? -10.566 0.170 -0.976 1.00 86.38 91 ILE A O 1
ATOM 746 N N . ILE A 1 92 ? -9.695 0.684 1.044 1.00 81.75 92 ILE A N 1
ATOM 747 C CA . ILE A 1 92 ? -9.319 -0.663 1.468 1.00 81.75 92 ILE A CA 1
ATOM 748 C C . ILE A 1 92 ? -10.306 -1.112 2.547 1.00 81.75 92 ILE A C 1
ATOM 750 O O . ILE A 1 92 ? -10.389 -0.493 3.605 1.00 81.75 92 ILE A O 1
ATOM 754 N N . GLN A 1 93 ? -11.037 -2.188 2.285 1.00 81.31 93 GLN A N 1
ATOM 755 C CA . GLN A 1 93 ? -11.980 -2.818 3.216 1.00 81.31 93 GLN A CA 1
ATOM 756 C C . GLN A 1 93 ? -11.499 -4.211 3.637 1.00 81.31 93 GLN A C 1
ATOM 758 O O . GLN A 1 93 ? -11.674 -4.632 4.780 1.00 81.31 93 GLN A O 1
ATOM 763 N N . HIS A 1 94 ? -10.853 -4.928 2.718 1.00 77.25 94 HIS A N 1
ATOM 764 C CA . HIS A 1 94 ? -10.400 -6.300 2.914 1.00 77.25 94 HIS A CA 1
ATOM 765 C C . HIS A 1 94 ? -8.894 -6.434 2.696 1.00 77.25 94 HIS A C 1
ATOM 767 O O . HIS A 1 94 ? -8.266 -5.619 2.032 1.00 77.25 94 HIS A O 1
ATOM 773 N N . TYR A 1 95 ? -8.296 -7.507 3.214 1.00 74.81 95 TYR A N 1
ATOM 774 C CA . TYR A 1 95 ? -6.862 -7.765 3.039 1.00 74.81 95 TYR A CA 1
ATOM 775 C C . TYR A 1 95 ? -6.488 -7.843 1.555 1.00 74.81 95 TYR A C 1
ATOM 777 O O . TYR A 1 95 ? -5.544 -7.201 1.108 1.00 74.81 95 TYR A O 1
ATOM 785 N N . ASN A 1 96 ? -7.306 -8.555 0.779 1.00 80.38 96 ASN A N 1
ATOM 786 C CA . ASN A 1 96 ? -7.108 -8.747 -0.655 1.00 80.38 96 ASN A CA 1
ATOM 787 C C . ASN A 1 96 ? -7.222 -7.435 -1.455 1.00 80.38 96 ASN A C 1
ATOM 789 O O . ASN A 1 96 ? -6.804 -7.382 -2.612 1.00 80.38 96 ASN A O 1
ATOM 793 N N . ASP A 1 97 ? -7.770 -6.363 -0.869 1.00 80.38 97 ASP A N 1
ATOM 794 C CA . ASP A 1 97 ? -7.753 -5.048 -1.509 1.00 80.38 97 ASP A CA 1
ATOM 795 C C . ASP A 1 97 ? -6.328 -4.509 -1.644 1.00 80.38 97 ASP A C 1
ATOM 797 O O . ASP A 1 97 ? -6.048 -3.786 -2.595 1.00 80.38 97 ASP A O 1
ATOM 801 N N . PHE A 1 98 ? -5.400 -4.877 -0.755 1.00 81.62 98 PHE A N 1
ATOM 802 C CA . PHE A 1 98 ? -3.998 -4.494 -0.922 1.00 81.62 98 PHE A CA 1
ATOM 803 C C . PHE A 1 98 ? -3.397 -5.137 -2.173 1.00 81.62 98 PHE A C 1
ATOM 805 O O . PHE A 1 98 ? -2.782 -4.437 -2.974 1.00 81.62 98 PHE A O 1
ATOM 812 N N . ASP A 1 99 ? -3.656 -6.424 -2.401 1.00 84.44 99 ASP A N 1
ATOM 813 C CA . ASP A 1 99 ? -3.150 -7.143 -3.575 1.00 84.44 99 ASP A CA 1
ATOM 814 C C . ASP A 1 99 ? -3.804 -6.679 -4.879 1.00 84.44 99 ASP A C 1
ATOM 816 O O . ASP A 1 99 ? -3.178 -6.703 -5.939 1.00 84.44 99 ASP A O 1
ATOM 820 N N . THR A 1 100 ? -5.071 -6.261 -4.817 1.00 86.94 100 THR A N 1
ATOM 821 C CA . THR A 1 100 ? -5.837 -5.874 -6.007 1.00 86.94 100 THR A CA 1
ATOM 822 C C . THR A 1 100 ? -5.792 -4.386 -6.314 1.00 86.94 100 THR A C 1
ATOM 824 O O . THR A 1 100 ? -5.924 -4.056 -7.484 1.00 86.94 100 THR A O 1
ATOM 827 N N . LYS A 1 101 ? -5.608 -3.490 -5.333 1.00 85.88 101 LYS A N 1
ATOM 828 C CA . LYS A 1 101 ? -5.619 -2.017 -5.503 1.00 85.88 101 LYS A CA 1
ATOM 829 C C . LYS A 1 101 ? -4.258 -1.359 -5.258 1.00 85.88 101 LYS A C 1
ATOM 831 O O . LYS A 1 101 ? -4.054 -0.221 -5.689 1.00 85.88 101 LYS A O 1
ATOM 836 N N . CYS A 1 102 ? -3.356 -2.029 -4.535 1.00 86.12 102 CYS A N 1
ATOM 837 C CA . CYS A 1 102 ? -2.083 -1.467 -4.072 1.00 86.12 102 CYS A CA 1
ATOM 838 C C . CYS A 1 102 ? -0.888 -2.437 -4.188 1.00 86.12 102 CYS A C 1
ATOM 840 O O . CYS A 1 102 ? 0.035 -2.382 -3.373 1.00 86.12 102 CYS A O 1
ATOM 842 N N . ARG A 1 103 ? -0.899 -3.327 -5.191 1.00 84.31 103 ARG A N 1
ATOM 843 C CA . ARG A 1 103 ? 0.002 -4.491 -5.280 1.00 84.31 103 ARG A CA 1
ATOM 844 C C . ARG A 1 103 ? 1.491 -4.162 -5.156 1.00 84.31 103 ARG A C 1
ATOM 846 O O . ARG A 1 103 ? 2.209 -4.829 -4.426 1.00 84.31 103 ARG A O 1
ATOM 853 N N . GLU A 1 104 ? 1.948 -3.130 -5.860 1.00 84.69 104 GLU A N 1
ATOM 854 C CA . GLU A 1 104 ? 3.362 -2.714 -5.883 1.00 84.69 104 GLU A CA 1
ATOM 855 C C . GLU A 1 104 ? 3.640 -1.554 -4.896 1.00 84.69 1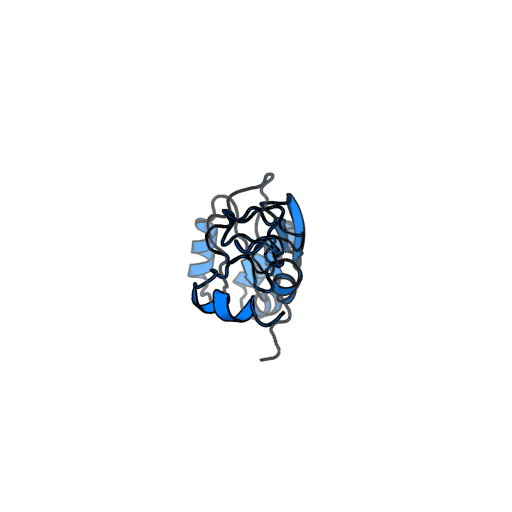04 GLU A C 1
ATOM 857 O O . GLU A 1 104 ? 4.608 -0.801 -5.036 1.00 84.69 104 GLU A O 1
ATOM 862 N N . GLY A 1 105 ? 2.747 -1.334 -3.924 1.00 82.38 105 GLY A N 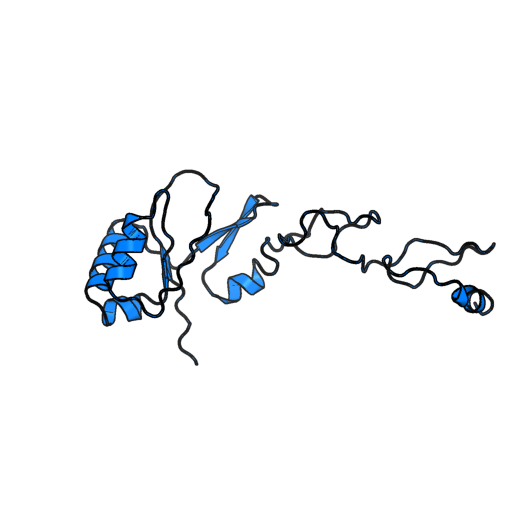1
ATOM 863 C CA . GLY A 1 105 ? 2.807 -0.221 -2.968 1.00 82.38 105 GLY A CA 1
ATOM 864 C C . GLY A 1 105 ? 2.344 1.135 -3.523 1.00 82.38 105 GLY A C 1
ATOM 865 O O . GLY A 1 105 ? 2.162 2.077 -2.751 1.00 82.38 105 GLY A O 1
ATOM 866 N N . GLY A 1 106 ? 2.129 1.248 -4.837 1.00 85.56 106 GLY A N 1
ATOM 867 C CA . GLY A 1 106 ? 1.435 2.361 -5.490 1.00 85.56 106 GLY A CA 1
ATOM 868 C C . GLY A 1 106 ? 0.012 1.979 -5.905 1.00 85.56 106 GLY A C 1
ATOM 869 O O . GLY A 1 106 ? -0.460 0.897 -5.582 1.00 85.56 106 GLY A O 1
ATOM 870 N N . CYS A 1 107 ? -0.702 2.862 -6.607 1.00 91.00 107 CYS A N 1
ATOM 871 C CA . CYS A 1 107 ? -2.014 2.520 -7.168 1.00 91.00 107 CYS A CA 1
ATOM 872 C C . CYS A 1 107 ? -1.903 1.704 -8.471 1.00 91.00 107 CYS A C 1
ATOM 874 O O . CYS A 1 107 ? -0.832 1.549 -9.044 1.00 91.00 107 CYS A O 1
ATOM 876 N N . ASN A 1 108 ? -3.026 1.246 -9.015 1.00 90.31 108 ASN A N 1
ATOM 877 C CA . ASN A 1 108 ? -3.028 0.466 -10.262 1.00 90.31 108 ASN A CA 1
ATOM 878 C C . ASN A 1 108 ? -2.871 1.283 -11.552 1.00 90.31 108 ASN A C 1
ATOM 880 O O . ASN A 1 108 ? -2.966 0.726 -12.645 1.00 90.31 108 ASN A O 1
ATOM 884 N N . ILE A 1 109 ? -2.672 2.597 -11.456 1.00 91.38 109 ILE A N 1
ATOM 885 C CA . ILE A 1 109 ? -2.437 3.428 -12.640 1.00 91.38 109 ILE A CA 1
ATOM 886 C C . ILE A 1 109 ? -1.065 3.049 -13.223 1.00 91.38 109 ILE A C 1
ATOM 888 O O . ILE A 1 109 ? -0.119 2.887 -12.443 1.00 91.38 109 ILE A O 1
ATOM 892 N N . PRO A 1 110 ? -0.931 2.899 -14.556 1.00 92.56 110 PRO A N 1
ATOM 893 C CA . PRO A 1 110 ? 0.354 2.637 -15.198 1.00 92.56 110 PRO A CA 1
ATOM 894 C C . PRO A 1 110 ? 1.428 3.632 -14.760 1.00 92.56 110 PRO A C 1
ATOM 896 O O . PRO A 1 110 ? 1.164 4.827 -14.628 1.00 92.56 110 PRO A O 1
ATOM 899 N N . CYS A 1 111 ? 2.647 3.147 -14.534 1.00 92.38 111 CYS A N 1
ATOM 900 C CA . CYS A 1 111 ? 3.747 4.031 -14.190 1.00 92.38 111 CYS A CA 1
ATOM 901 C C . CYS A 1 111 ? 4.149 4.902 -15.397 1.00 92.38 111 CYS A C 1
ATOM 903 O O . CYS A 1 111 ? 4.358 4.410 -16.507 1.00 92.38 111 CYS A O 1
ATOM 905 N N . ASN A 1 112 ? 4.315 6.207 -15.167 1.00 88.75 112 ASN A N 1
ATOM 906 C CA . ASN A 1 112 ? 4.801 7.151 -16.182 1.00 88.75 112 ASN A CA 1
ATOM 907 C C . ASN A 1 112 ? 6.333 7.306 -16.195 1.00 88.75 112 ASN A C 1
ATOM 909 O O . ASN A 1 112 ? 6.865 8.102 -16.967 1.00 88.75 112 ASN A O 1
ATOM 913 N N . GLY A 1 113 ? 7.047 6.555 -15.352 1.00 89.94 113 GLY A N 1
ATOM 914 C CA . GLY A 1 113 ? 8.505 6.548 -15.326 1.00 89.94 113 GLY A CA 1
ATOM 915 C C . GLY A 1 113 ? 9.115 5.940 -16.588 1.00 89.94 113 GLY A C 1
ATOM 916 O O . GLY A 1 113 ? 8.510 5.098 -17.260 1.00 89.94 113 GLY A O 1
ATOM 917 N N . ARG A 1 114 ? 10.340 6.363 -16.904 1.00 91.62 114 ARG A N 1
ATOM 918 C CA . ARG A 1 114 ? 11.156 5.799 -17.983 1.00 91.62 114 ARG A CA 1
ATOM 919 C C . ARG A 1 114 ? 12.380 5.119 -17.390 1.00 91.62 114 ARG A C 1
ATOM 921 O O . ARG A 1 114 ? 12.965 5.627 -16.442 1.00 91.62 114 ARG A O 1
ATOM 928 N N . LEU A 1 115 ? 12.734 3.978 -17.965 1.00 91.38 115 LEU A N 1
ATOM 929 C CA . LEU A 1 115 ? 13.978 3.267 -17.677 1.00 91.38 115 LEU A CA 1
ATOM 930 C C . LEU A 1 115 ? 15.152 3.994 -18.350 1.00 91.38 115 LEU A C 1
ATOM 932 O O . LEU A 1 115 ? 14.938 4.791 -19.265 1.00 91.38 115 LEU A O 1
ATOM 936 N N . GLU A 1 116 ? 16.387 3.661 -17.973 1.00 88.31 116 GLU A N 1
ATOM 937 C CA . GLU A 1 116 ? 17.602 4.267 -18.553 1.00 88.31 116 GLU A CA 1
ATOM 938 C C . GLU A 1 116 ? 17.677 4.135 -20.082 1.00 88.31 116 GLU A C 1
ATOM 940 O O . GLU A 1 116 ? 18.108 5.050 -20.776 1.00 88.31 116 GLU A O 1
ATOM 945 N N . CYS A 1 117 ? 17.176 3.025 -20.630 1.00 86.88 117 CYS A N 1
ATOM 946 C CA . CYS A 1 117 ? 17.076 2.809 -22.077 1.00 86.88 117 CYS A CA 1
ATOM 947 C C . CYS A 1 117 ? 16.036 3.700 -22.790 1.00 86.88 117 CYS A C 1
ATOM 949 O O . CYS A 1 117 ? 15.858 3.583 -23.998 1.00 86.88 117 CYS A O 1
ATOM 951 N N . GLY A 1 118 ? 15.302 4.547 -22.063 1.00 88.31 118 GLY A N 1
ATOM 952 C CA . GLY A 1 118 ? 14.280 5.452 -22.592 1.00 88.31 118 GLY A CA 1
ATOM 953 C C . GLY A 1 118 ? 12.876 4.849 -22.696 1.00 88.31 118 GLY A C 1
ATOM 954 O O . GLY A 1 118 ? 11.901 5.599 -22.812 1.00 88.31 118 GLY A O 1
ATOM 955 N N . HIS A 1 119 ? 12.727 3.526 -22.602 1.00 91.00 119 HIS A N 1
ATOM 956 C CA . HIS A 1 119 ? 11.421 2.870 -22.612 1.00 91.00 119 HIS A CA 1
ATOM 957 C C . HIS A 1 119 ? 10.583 3.212 -21.374 1.00 91.00 119 HIS A C 1
ATOM 959 O O . HIS A 1 119 ? 11.075 3.213 -20.245 1.00 91.00 119 HIS A O 1
ATOM 965 N N . GLN A 1 120 ? 9.281 3.434 -21.583 1.00 91.88 120 GLN A N 1
ATOM 966 C CA . GLN A 1 120 ? 8.320 3.572 -20.485 1.00 91.88 120 GLN A CA 1
ATOM 967 C C . GLN A 1 120 ? 8.242 2.285 -19.656 1.00 91.88 120 GLN A C 1
ATOM 969 O O . GLN A 1 120 ? 8.180 1.184 -20.215 1.00 91.88 120 GLN A O 1
ATOM 974 N N . CYS A 1 121 ? 8.194 2.448 -18.337 1.00 91.62 121 CYS A N 1
ATOM 975 C CA . CYS A 1 121 ? 7.973 1.379 -17.378 1.00 91.62 121 CYS A CA 1
ATOM 976 C C . CYS A 1 121 ? 6.659 0.636 -17.666 1.00 91.62 121 CYS A C 1
ATOM 978 O O . CYS A 1 121 ? 5.622 1.250 -17.899 1.00 91.62 121 CYS A O 1
ATOM 980 N N . ILE A 1 122 ? 6.705 -0.696 -17.651 1.00 90.50 122 ILE A N 1
ATOM 981 C CA . ILE A 1 122 ? 5.530 -1.548 -17.907 1.00 90.50 122 ILE A CA 1
ATOM 982 C C . ILE A 1 122 ? 4.752 -1.896 -16.634 1.00 90.50 122 ILE A C 1
ATOM 984 O O . ILE A 1 122 ? 3.679 -2.490 -16.707 1.00 90.50 122 ILE A O 1
ATOM 988 N N . LYS A 1 123 ? 5.303 -1.568 -15.462 1.00 90.94 123 LYS A N 1
ATOM 989 C CA . LYS A 1 123 ? 4.669 -1.856 -14.178 1.00 90.94 123 LYS A CA 1
ATOM 990 C C . LYS A 1 123 ? 3.545 -0.859 -13.874 1.00 90.94 123 LYS A C 1
ATOM 992 O O . LYS A 1 123 ? 3.604 0.293 -14.320 1.00 90.94 123 LYS A O 1
ATOM 997 N N . PRO A 1 124 ? 2.546 -1.258 -13.066 1.00 92.00 124 PRO A N 1
ATOM 998 C CA . PRO A 1 124 ? 1.686 -0.287 -12.400 1.00 92.00 124 PRO A CA 1
ATOM 999 C C . PRO A 1 124 ? 2.517 0.590 -11.450 1.00 92.00 124 PRO A C 1
ATOM 1001 O O . PRO A 1 124 ? 3.700 0.332 -11.215 1.00 92.00 124 PRO A O 1
ATOM 1004 N N . CYS A 1 125 ? 1.911 1.649 -10.917 1.00 92.19 125 CYS A N 1
ATOM 1005 C CA . CYS A 1 125 ? 2.565 2.534 -9.963 1.00 92.19 125 CYS A CA 1
ATOM 1006 C C . CYS A 1 125 ? 3.206 1.735 -8.824 1.00 92.19 125 CYS A C 1
ATOM 1008 O O . CYS A 1 125 ? 2.552 0.924 -8.171 1.00 92.19 125 CYS A O 1
ATOM 1010 N N . HIS A 1 126 ? 4.473 2.026 -8.547 1.00 89.75 126 HIS A N 1
ATOM 1011 C CA . HIS A 1 126 ? 5.280 1.292 -7.579 1.00 89.75 126 HIS A CA 1
ATOM 1012 C C . HIS A 1 126 ? 6.145 2.248 -6.755 1.00 89.75 126 HIS A C 1
ATOM 1014 O O . HIS A 1 126 ? 6.370 3.389 -7.162 1.00 89.75 126 HIS A O 1
ATOM 1020 N N . VAL A 1 127 ? 6.570 1.805 -5.569 1.00 86.50 127 VAL A N 1
ATOM 1021 C CA . VAL A 1 127 ? 7.343 2.631 -4.613 1.00 86.50 127 VAL A CA 1
ATOM 1022 C C . VAL A 1 127 ? 8.782 2.134 -4.434 1.00 86.50 127 VAL A C 1
ATOM 1024 O O . VAL A 1 127 ? 9.655 2.894 -4.027 1.00 86.50 127 VAL A O 1
ATOM 1027 N N . GLU A 1 128 ? 9.061 0.867 -4.739 1.00 83.12 128 GLU A N 1
ATOM 1028 C CA . GLU A 1 128 ? 10.361 0.244 -4.457 1.00 83.12 128 GLU A CA 1
ATOM 1029 C C . GLU A 1 128 ? 11.498 0.726 -5.382 1.00 83.12 128 GLU A C 1
ATOM 1031 O O . GLU A 1 128 ? 12.660 0.776 -4.963 1.00 83.12 128 GLU A O 1
ATOM 1036 N N . ASP A 1 129 ? 11.171 1.120 -6.618 1.00 86.81 129 ASP A N 1
ATOM 1037 C CA . ASP A 1 129 ? 12.134 1.595 -7.620 1.00 86.81 129 ASP A CA 1
ATOM 1038 C C . ASP A 1 129 ? 11.657 2.875 -8.324 1.00 86.81 129 ASP A C 1
ATOM 1040 O O . ASP A 1 129 ? 11.582 2.949 -9.547 1.00 86.81 129 ASP A O 1
ATOM 1044 N N . MET A 1 130 ? 11.312 3.912 -7.558 1.00 85.62 130 MET A N 1
ATOM 1045 C CA . MET A 1 130 ? 10.815 5.178 -8.129 1.00 85.62 130 MET A CA 1
ATOM 1046 C C . MET A 1 130 ? 11.766 5.796 -9.171 1.00 85.62 130 MET A C 1
ATOM 1048 O O . MET A 1 130 ? 11.299 6.413 -10.129 1.00 85.62 130 MET A O 1
ATOM 1052 N N . ASP A 1 131 ? 13.074 5.567 -9.030 1.00 88.56 131 ASP A N 1
ATOM 1053 C CA . ASP A 1 131 ? 14.107 6.073 -9.941 1.00 88.56 131 ASP A CA 1
ATOM 1054 C C . ASP A 1 131 ? 14.339 5.175 -11.170 1.00 88.56 131 ASP A C 1
ATOM 1056 O O . ASP A 1 131 ? 15.095 5.551 -12.059 1.00 88.56 131 ASP A O 1
ATOM 1060 N N . HIS A 1 132 ? 13.674 4.016 -11.260 1.00 91.12 132 HIS A N 1
ATOM 1061 C CA . HIS A 1 132 ? 13.724 3.115 -12.419 1.00 91.12 132 HIS A CA 1
ATOM 1062 C C . HIS A 1 132 ? 15.145 2.639 -12.785 1.00 91.12 132 HIS A C 1
ATOM 1064 O O . HIS A 1 132 ? 15.455 2.431 -13.960 1.00 91.12 132 HIS A O 1
ATOM 1070 N N . THR A 1 133 ? 16.001 2.446 -11.774 1.00 86.94 133 THR A N 1
ATOM 1071 C CA . THR A 1 133 ? 17.422 2.065 -11.939 1.00 86.94 133 THR A CA 1
ATOM 1072 C C . THR A 1 133 ? 17.677 0.581 -11.687 1.00 86.94 133 THR A C 1
ATOM 1074 O O . THR A 1 133 ? 18.710 0.049 -12.082 1.00 86.94 133 THR A O 1
ATOM 1077 N N . LYS A 1 134 ? 16.745 -0.118 -11.028 1.00 85.12 134 LYS A N 1
ATOM 1078 C CA . LYS A 1 134 ? 16.933 -1.521 -10.612 1.00 85.12 134 LYS A CA 1
ATOM 1079 C C . LYS A 1 134 ? 16.251 -2.523 -11.539 1.00 85.12 134 LYS A C 1
ATOM 1081 O O . LYS A 1 134 ? 16.377 -3.729 -11.339 1.00 85.12 134 LYS A O 1
ATOM 1086 N N . GLN A 1 135 ? 15.465 -2.043 -12.498 1.00 82.19 135 GLN A N 1
ATOM 1087 C CA . GLN A 1 135 ? 14.567 -2.863 -13.306 1.00 82.19 135 GLN A CA 1
ATOM 1088 C C . GLN A 1 135 ? 15.123 -3.058 -14.720 1.00 82.19 135 GLN A C 1
ATOM 1090 O O . GLN A 1 135 ? 15.443 -2.100 -15.420 1.00 82.19 135 GLN A O 1
ATOM 1095 N N . ASN A 1 136 ? 15.153 -4.310 -15.179 1.00 88.12 136 ASN A N 1
ATOM 1096 C CA . ASN A 1 136 ? 15.474 -4.626 -16.567 1.00 88.12 136 ASN A CA 1
ATOM 1097 C C . ASN A 1 136 ? 14.299 -4.279 -17.491 1.00 88.12 136 ASN A C 1
ATOM 1099 O O . ASN A 1 136 ? 13.143 -4.599 -17.209 1.00 88.12 136 ASN A O 1
ATOM 1103 N N . CYS A 1 137 ? 14.595 -3.654 -18.630 1.00 90.50 137 CYS A N 1
ATOM 1104 C CA . CYS A 1 137 ? 13.585 -3.331 -19.631 1.00 90.50 137 CYS A CA 1
ATOM 1105 C C . CYS A 1 137 ? 13.160 -4.562 -20.439 1.00 90.50 137 CYS A C 1
ATOM 1107 O O . CYS A 1 137 ? 13.882 -4.982 -21.339 1.00 90.50 137 CYS A O 1
ATOM 1109 N N . LEU A 1 138 ? 11.956 -5.071 -20.173 1.00 89.94 138 LEU A N 1
ATOM 1110 C CA . LEU A 1 138 ? 11.351 -6.218 -20.869 1.00 89.94 138 LEU A CA 1
ATOM 1111 C C . LEU A 1 138 ? 10.611 -5.846 -22.169 1.00 89.94 138 LEU A C 1
ATOM 1113 O O . LEU A 1 138 ? 9.852 -6.651 -22.697 1.00 89.94 138 LEU A O 1
ATOM 1117 N N . LYS A 1 139 ? 10.754 -4.610 -22.667 1.00 88.94 139 LYS A N 1
ATOM 1118 C CA . LYS A 1 139 ? 10.210 -4.255 -23.986 1.00 88.94 139 LYS A CA 1
ATOM 1119 C C . LYS A 1 139 ? 11.100 -4.821 -25.087 1.00 88.94 139 LYS A C 1
ATOM 1121 O O . LYS A 1 139 ? 12.312 -4.953 -24.900 1.00 88.94 139 LYS A O 1
ATOM 1126 N N . SER A 1 140 ? 10.493 -5.089 -26.240 1.00 88.25 140 SER A N 1
ATOM 1127 C CA . SER A 1 140 ? 11.206 -5.441 -27.466 1.00 88.25 140 SER A CA 1
ATOM 1128 C C . SER A 1 140 ? 12.279 -4.401 -27.774 1.00 88.25 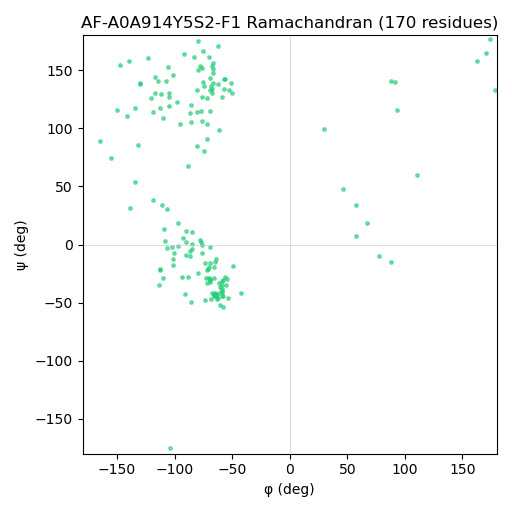140 SER A C 1
ATOM 1130 O O . SER A 1 140 ? 12.027 -3.198 -27.715 1.00 88.25 140 SER A O 1
ATOM 1132 N N . CYS A 1 141 ? 13.483 -4.860 -28.084 1.00 86.00 141 CYS A N 1
ATOM 1133 C CA . CYS A 1 141 ? 14.592 -3.978 -28.389 1.00 86.00 141 CYS A CA 1
ATOM 1134 C C . CYS A 1 141 ? 14.414 -3.312 -29.765 1.00 86.00 141 CYS A C 1
ATOM 1136 O O . CYS A 1 141 ? 14.289 -3.995 -30.774 1.00 86.00 141 CYS A O 1
ATOM 1138 N N . GLU A 1 142 ? 14.484 -1.981 -29.817 1.00 84.56 142 GLU A N 1
ATOM 1139 C CA . GLU A 1 142 ? 14.406 -1.212 -31.073 1.00 84.56 142 GLU A CA 1
ATOM 1140 C C . GLU A 1 142 ? 15.765 -1.071 -31.790 1.00 84.56 142 GLU A C 1
ATOM 1142 O O . GLU A 1 142 ? 15.860 -0.438 -32.843 1.00 84.56 142 GLU A O 1
ATOM 1147 N N . ARG A 1 143 ? 16.841 -1.653 -31.235 1.00 83.44 143 ARG A N 1
ATOM 1148 C CA . ARG A 1 143 ? 18.166 -1.639 -31.874 1.00 83.44 143 ARG A CA 1
ATOM 1149 C C . ARG A 1 143 ? 18.143 -2.463 -33.161 1.00 83.44 143 ARG A C 1
ATOM 1151 O O . ARG A 1 143 ? 17.469 -3.490 -33.248 1.00 83.44 143 ARG A O 1
ATOM 1158 N N . LYS A 1 144 ? 18.948 -2.035 -34.127 1.00 82.56 144 LYS A N 1
ATOM 1159 C CA . LYS A 1 144 ? 19.264 -2.799 -35.336 1.00 82.56 144 LYS A CA 1
ATOM 1160 C C . LYS A 1 144 ? 20.686 -3.338 -35.236 1.00 82.56 144 LYS A C 1
ATOM 1162 O O . LYS A 1 144 ? 21.505 -2.744 -34.533 1.00 82.56 144 LYS A O 1
ATOM 1167 N N . CYS A 1 145 ? 20.971 -4.457 -35.895 1.00 77.62 145 CYS A N 1
ATOM 1168 C CA . CYS A 1 145 ? 22.340 -4.962 -35.956 1.00 77.62 145 CYS A CA 1
ATOM 1169 C C . CYS A 1 145 ? 23.247 -4.017 -36.762 1.00 77.62 145 CYS A C 1
ATOM 1171 O O . CYS A 1 145 ? 22.779 -3.282 -37.630 1.00 77.62 145 CYS A O 1
ATOM 1173 N N . GLU A 1 146 ? 24.552 -4.072 -36.495 1.00 76.50 146 GLU A N 1
ATOM 1174 C CA . GLU A 1 146 ? 25.569 -3.253 -37.177 1.00 76.50 146 GLU A CA 1
ATOM 1175 C C . GLU A 1 146 ? 25.927 -3.766 -38.586 1.00 76.50 146 GLU A C 1
ATOM 1177 O O . GLU A 1 146 ? 26.792 -3.201 -39.248 1.00 76.50 146 GLU A O 1
ATOM 1182 N N . SER A 1 147 ? 25.271 -4.832 -39.062 1.00 74.69 147 SER A N 1
ATOM 1183 C CA . SER A 1 147 ? 25.461 -5.323 -40.433 1.00 74.69 147 SER A CA 1
ATOM 1184 C C . SER A 1 147 ? 24.872 -4.359 -41.469 1.00 74.69 147 SER A C 1
ATOM 1186 O O . SER A 1 147 ? 23.970 -3.575 -41.162 1.00 74.69 147 SER A O 1
ATOM 1188 N N . GLU A 1 148 ? 25.311 -4.482 -42.724 1.00 75.88 148 GLU A N 1
ATOM 1189 C CA . GLU A 1 148 ? 24.808 -3.674 -43.847 1.00 75.88 148 GLU A CA 1
ATOM 1190 C C . GLU A 1 148 ? 23.282 -3.777 -44.038 1.00 75.88 148 GLU A C 1
ATOM 1192 O O . GLU A 1 148 ? 22.645 -2.823 -44.481 1.00 75.88 148 GLU A O 1
ATOM 1197 N N . PHE A 1 149 ? 22.677 -4.900 -43.637 1.00 76.06 149 PHE A N 1
ATOM 1198 C CA . PHE A 1 149 ? 21.244 -5.169 -43.780 1.00 76.06 149 PHE A CA 1
ATOM 1199 C C . PHE A 1 149 ? 20.382 -4.640 -42.617 1.00 76.06 149 PHE A C 1
ATOM 1201 O O . PHE A 1 149 ? 19.157 -4.626 -42.720 1.00 76.06 149 PHE A O 1
ATOM 1208 N N . GLN A 1 150 ? 20.998 -4.176 -41.519 1.00 80.12 150 GLN A N 1
ATOM 1209 C CA . GLN A 1 150 ? 20.330 -3.563 -40.358 1.00 80.12 150 GLN A CA 1
ATOM 1210 C C . GLN A 1 150 ? 19.085 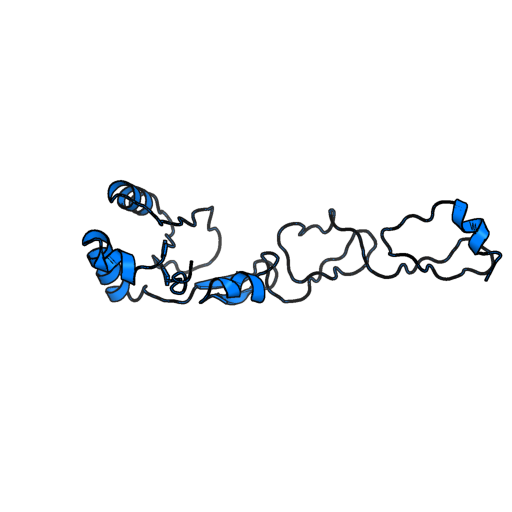-4.321 -39.842 1.00 80.12 150 GLN A C 1
ATOM 1212 O O . GLN A 1 150 ? 18.030 -3.726 -39.590 1.00 80.12 150 GLN A O 1
ATOM 1217 N N . HIS A 1 151 ? 19.193 -5.638 -39.667 1.00 79.38 151 HIS A N 1
ATOM 1218 C CA . HIS A 1 151 ? 18.111 -6.475 -39.151 1.00 79.38 151 HIS A CA 1
ATOM 1219 C C . HIS A 1 151 ? 17.605 -6.008 -37.768 1.00 79.38 151 HIS A C 1
ATOM 1221 O O . HIS A 1 151 ? 18.410 -5.601 -36.920 1.00 79.38 151 HIS A O 1
ATOM 1227 N N . PRO A 1 152 ? 16.284 -6.078 -37.507 1.00 81.38 152 PRO A N 1
ATOM 1228 C CA . PRO A 1 152 ? 15.708 -5.715 -36.215 1.00 81.38 152 PRO A CA 1
ATOM 1229 C C . PRO A 1 152 ? 16.100 -6.715 -35.118 1.00 81.38 152 PRO A C 1
ATOM 1231 O O . PRO A 1 152 ? 16.161 -7.924 -35.343 1.00 81.38 152 PRO A O 1
ATOM 1234 N N . CYS A 1 153 ? 16.333 -6.216 -33.904 1.00 82.06 153 CYS A N 1
ATOM 1235 C CA . CYS A 1 153 ? 16.595 -7.059 -32.743 1.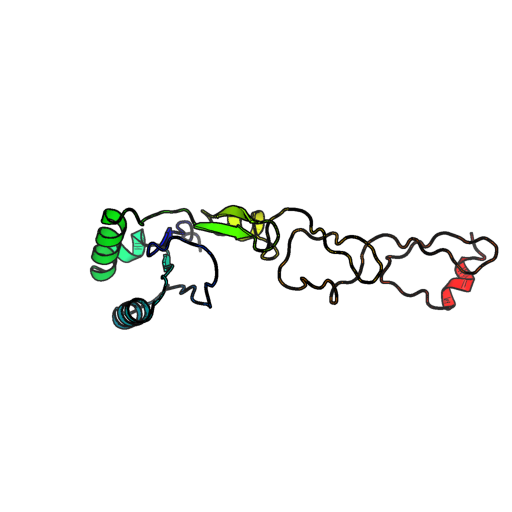00 82.06 153 CYS A CA 1
ATOM 1236 C C . CYS A 1 153 ? 15.361 -7.876 -32.330 1.00 82.06 153 CYS A C 1
ATOM 1238 O O . CYS A 1 153 ? 14.275 -7.331 -32.161 1.00 82.06 153 CYS A O 1
ATOM 1240 N N . THR A 1 154 ? 15.547 -9.171 -32.066 1.00 83.06 154 THR A N 1
ATOM 1241 C CA . THR A 1 154 ? 14.494 -10.067 -31.546 1.00 83.06 154 THR A CA 1
ATOM 1242 C C . THR A 1 154 ? 14.538 -10.250 -30.025 1.00 83.06 154 THR A C 1
ATOM 1244 O O . THR A 1 154 ? 13.708 -10.959 -29.463 1.00 83.06 154 THR A O 1
ATOM 1247 N N . LYS A 1 155 ? 15.512 -9.629 -29.353 1.00 84.44 155 LYS A N 1
ATOM 1248 C CA . LYS A 1 155 ? 15.744 -9.739 -27.907 1.00 84.44 155 LYS A CA 1
ATOM 1249 C C . LYS A 1 155 ? 15.017 -8.653 -27.112 1.00 84.44 155 LYS A C 1
ATOM 1251 O O . LYS A 1 155 ? 14.646 -7.607 -27.652 1.00 84.44 155 LYS A O 1
ATOM 1256 N N . ASP A 1 156 ? 14.906 -8.863 -25.802 1.00 87.50 156 ASP A N 1
ATOM 1257 C CA . ASP A 1 156 ? 14.479 -7.814 -24.874 1.00 87.50 156 ASP A CA 1
ATOM 1258 C C . ASP A 1 156 ? 15.527 -6.694 -24.804 1.00 87.50 156 ASP A C 1
ATOM 1260 O O . ASP A 1 156 ? 16.730 -6.918 -24.962 1.00 87.50 156 ASP A O 1
ATOM 1264 N N . CYS A 1 157 ? 15.092 -5.468 -24.515 1.00 88.69 157 CYS A N 1
ATOM 1265 C CA . CYS A 1 157 ? 15.958 -4.290 -24.519 1.00 88.69 157 CYS A CA 1
ATOM 1266 C C . CYS A 1 157 ? 17.147 -4.392 -23.545 1.00 88.69 157 CYS A C 1
ATOM 1268 O O . CYS A 1 157 ? 18.236 -3.897 -23.852 1.00 88.69 157 CYS A O 1
ATOM 1270 N N . TRP A 1 158 ? 16.962 -5.034 -22.389 1.00 87.25 158 TRP A N 1
ATOM 1271 C CA . TRP A 1 158 ? 18.028 -5.223 -21.398 1.00 87.25 158 TRP A CA 1
ATOM 1272 C C . TRP A 1 158 ? 19.109 -6.221 -21.840 1.00 87.25 158 TRP A C 1
ATOM 1274 O O . TRP A 1 158 ? 20.219 -6.195 -21.311 1.00 87.25 158 TRP A O 1
ATOM 1284 N N . GLN A 1 159 ? 18.809 -7.101 -22.798 1.00 85.19 159 GLN A N 1
ATOM 1285 C CA . GLN A 1 159 ? 19.749 -8.127 -23.231 1.00 85.19 159 GLN A CA 1
ATOM 1286 C C . GLN A 1 159 ? 20.835 -7.511 -24.117 1.00 85.19 159 GLN A C 1
ATOM 1288 O O . GLN A 1 159 ? 20.557 -6.842 -25.117 1.00 85.19 159 GLN A O 1
ATOM 1293 N N . VAL A 1 160 ? 22.093 -7.757 -23.751 1.00 68.94 160 VAL A N 1
ATOM 1294 C CA . VAL A 1 160 ? 23.257 -7.337 -24.535 1.00 68.94 160 VAL A CA 1
ATOM 1295 C C . VAL A 1 160 ? 23.407 -8.257 -25.749 1.00 68.94 160 VAL A C 1
ATOM 1297 O O . VAL A 1 160 ? 23.218 -9.476 -25.670 1.00 68.94 160 VAL A O 1
ATOM 1300 N N . TRP A 1 161 ? 23.747 -7.669 -26.894 1.00 63.97 161 TRP A N 1
ATOM 1301 C CA . TRP A 1 161 ? 24.189 -8.422 -28.061 1.00 63.97 161 TRP A CA 1
ATOM 1302 C C . TRP A 1 161 ? 25.592 -8.957 -27.771 1.00 63.97 161 TRP A C 1
ATOM 1304 O O . TRP A 1 161 ? 26.558 -8.204 -27.776 1.00 63.97 161 TRP A O 1
ATOM 1314 N N . ILE A 1 162 ? 25.709 -10.246 -27.457 1.00 53.22 162 ILE A N 1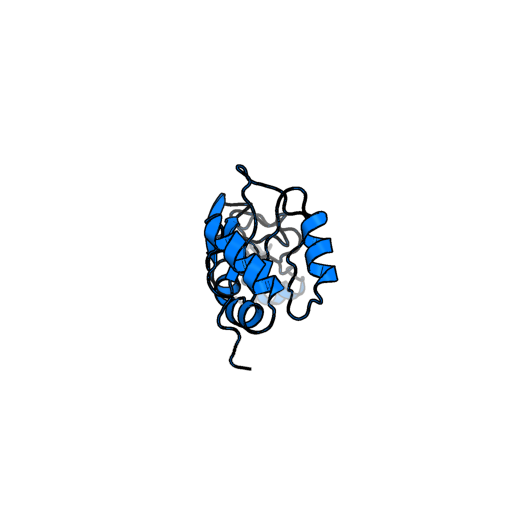
ATOM 1315 C CA . ILE A 1 162 ? 27.016 -10.904 -27.380 1.00 53.22 162 ILE A CA 1
ATOM 1316 C C . ILE A 1 162 ? 27.426 -11.249 -28.818 1.00 53.22 162 ILE A C 1
ATOM 1318 O O . ILE A 1 162 ? 26.607 -11.764 -29.582 1.00 53.22 162 ILE A O 1
ATOM 1322 N N . PHE A 1 163 ? 28.675 -10.937 -29.171 1.00 48.53 163 PHE A N 1
ATOM 1323 C CA . PHE A 1 163 ? 29.275 -11.036 -30.512 1.00 48.53 163 PHE A CA 1
ATOM 1324 C C . PHE A 1 163 ? 29.077 -12.382 -31.241 1.00 48.53 163 PHE A C 1
ATOM 1326 O O . PHE A 1 163 ? 29.160 -12.422 -32.465 1.00 48.53 163 PHE A O 1
ATOM 1333 N N . GLU A 1 164 ? 28.741 -13.470 -30.543 1.00 45.03 164 GLU A N 1
ATOM 1334 C CA . GLU A 1 164 ? 28.420 -14.769 -31.161 1.00 45.03 164 GLU A CA 1
ATOM 1335 C C . GLU A 1 164 ? 27.152 -14.743 -32.044 1.00 45.03 164 GLU A C 1
ATOM 1337 O O . GLU A 1 164 ? 26.928 -15.657 -32.833 1.00 45.03 164 GLU A O 1
ATOM 1342 N N . ALA A 1 165 ? 26.339 -13.681 -31.979 1.00 46.28 165 ALA A N 1
ATOM 1343 C CA . ALA A 1 165 ? 25.154 -13.509 -32.825 1.00 46.28 165 ALA A CA 1
ATOM 1344 C C . ALA A 1 165 ? 25.450 -13.085 -34.281 1.00 46.28 165 ALA A C 1
ATOM 1346 O O . ALA A 1 165 ? 24.525 -13.080 -35.096 1.00 46.28 165 ALA A O 1
ATOM 1347 N N . LEU A 1 166 ? 26.705 -12.771 -34.639 1.00 46.56 166 LEU A N 1
ATOM 1348 C CA . LEU A 1 166 ? 27.096 -12.533 -36.039 1.00 46.56 166 LEU A CA 1
ATOM 1349 C C . LEU A 1 166 ? 26.804 -13.750 -36.935 1.00 46.56 166 LEU A C 1
ATOM 1351 O O . LEU A 1 166 ? 26.417 -13.567 -38.083 1.00 46.56 166 LEU A O 1
ATOM 1355 N N . LEU A 1 167 ? 26.862 -14.971 -36.388 1.00 49.00 167 LEU A N 1
ATOM 1356 C CA . LEU A 1 167 ? 26.545 -16.205 -37.120 1.00 49.00 167 LEU A CA 1
ATOM 1357 C C . LEU A 1 167 ? 25.049 -16.369 -37.455 1.00 49.00 167 LEU A C 1
ATOM 1359 O O . LEU A 1 167 ? 24.713 -17.134 -38.350 1.00 49.00 167 LEU A O 1
ATOM 1363 N N . ILE A 1 168 ? 24.139 -15.662 -36.769 1.00 51.56 168 ILE A N 1
ATOM 1364 C CA . ILE A 1 168 ? 22.687 -15.766 -37.028 1.00 51.56 168 ILE A CA 1
ATOM 1365 C C . ILE A 1 168 ? 22.247 -14.777 -38.119 1.00 51.56 168 ILE A C 1
ATOM 1367 O O . ILE A 1 168 ? 21.304 -15.062 -38.851 1.00 51.56 168 ILE A O 1
ATOM 1371 N N . CYS A 1 169 ? 22.946 -13.645 -38.281 1.00 47.25 169 CYS A N 1
ATOM 1372 C CA . CYS A 1 169 ? 22.681 -12.697 -39.375 1.00 47.25 169 CYS A CA 1
ATOM 1373 C C . CYS A 1 169 ? 22.982 -13.267 -40.768 1.00 47.25 169 CYS A C 1
ATOM 1375 O O . CYS A 1 169 ? 22.472 -12.725 -41.737 1.00 47.25 169 CYS A O 1
ATOM 1377 N N . GLU A 1 170 ? 23.783 -14.330 -40.878 1.00 48.41 170 GLU A N 1
ATOM 1378 C CA . GLU A 1 170 ? 24.052 -15.006 -42.157 1.00 48.41 170 GLU A CA 1
ATOM 1379 C C . GLU A 1 170 ? 23.006 -16.086 -42.510 1.00 48.41 170 GLU A C 1
ATOM 1381 O O . GLU A 1 170 ? 23.061 -16.656 -43.597 1.00 48.41 170 GLU A O 1
ATOM 1386 N N . MET A 1 171 ? 22.058 -16.391 -41.610 1.00 50.84 171 MET A N 1
ATOM 1387 C CA . MET A 1 171 ? 21.040 -17.442 -41.796 1.00 50.84 171 MET A CA 1
ATOM 1388 C C . MET A 1 171 ? 19.610 -16.914 -42.038 1.00 50.84 171 MET A C 1
ATOM 1390 O O . MET A 1 171 ? 18.683 -17.723 -42.132 1.00 50.84 171 MET A O 1
ATOM 1394 N N . ILE A 1 172 ? 19.419 -15.592 -42.117 1.00 53.53 172 ILE A N 1
ATOM 1395 C CA . ILE A 1 172 ? 18.145 -14.905 -42.415 1.00 53.53 172 ILE A CA 1
ATOM 1396 C C . ILE A 1 172 ? 18.360 -14.039 -43.653 1.00 53.53 172 ILE A C 1
ATOM 1398 O O . ILE A 1 172 ? 17.484 -14.083 -44.545 1.00 53.53 172 ILE A O 1
#